Protein AF-A0A2J0KT29-F1 (afdb_monomer_lite)

pLDDT: mean 84.3, std 8.44, range [49.44, 92.12]

Secondary structure (DSSP, 8-state):
---HHHHHHHHHS-GGG-EEEEETT-TTTS-HHHHHHHHHTT-EEEEETT-TT---HHHHHHHHHHHHHTT-

Foldseek 3Di:
DPPPVVVVVLVVDDQVPAEAEAEDQQCPPCNPVNVVVSVVSVHHYHYDYPQHHDDDPSVVVVVVVVVVVVVD

Structure (mmCIF, N/CA/C/O backbone):
data_AF-A0A2J0KT29-F1
#
_entry.id   AF-A0A2J0KT29-F1
#
loop_
_atom_site.group_PDB
_atom_site.id
_atom_site.type_symbol
_atom_site.label_atom_id
_atom_site.label_alt_id
_atom_site.label_comp_id
_atom_site.label_asym_id
_atom_site.label_entity_id
_atom_site.label_seq_id
_atom_site.pdbx_PDB_ins_code
_atom_site.Cartn_x
_atom_site.Cartn_y
_atom_site.Cartn_z
_atom_site.occupancy
_atom_site.B_iso_or_equiv
_atom_site.auth_seq_id
_atom_site.auth_comp_id
_atom_site.auth_asym_id
_atom_site.auth_atom_id
_atom_site.pdbx_PDB_model_num
ATOM 1 N N . MET A 1 1 ? 1.918 -12.630 -12.890 1.00 49.44 1 MET A N 1
ATOM 2 C CA . MET A 1 1 ? 0.574 -13.186 -12.625 1.00 49.44 1 MET A CA 1
ATOM 3 C C . MET A 1 1 ? 0.409 -13.193 -11.116 1.00 49.44 1 MET A C 1
ATOM 5 O O . MET A 1 1 ? 1.233 -13.813 -10.455 1.00 49.44 1 MET A O 1
ATOM 9 N N . LEU A 1 2 ? -0.535 -12.427 -10.565 1.00 60.47 2 LEU A N 1
ATOM 10 C CA . LEU A 1 2 ? -0.830 -12.482 -9.128 1.00 60.47 2 LEU A CA 1
ATOM 11 C C . LEU A 1 2 ? -1.306 -13.904 -8.791 1.00 60.47 2 LEU A C 1
ATOM 13 O O . LEU A 1 2 ? -1.963 -14.540 -9.621 1.00 60.47 2 LEU A O 1
ATOM 17 N N . ARG A 1 3 ? -0.928 -14.443 -7.624 1.00 71.75 3 ARG A N 1
ATOM 18 C CA . ARG A 1 3 ? -1.409 -15.772 -7.209 1.00 71.75 3 ARG A CA 1
ATOM 19 C C . ARG A 1 3 ? -2.937 -15.748 -7.168 1.00 71.75 3 ARG A C 1
ATOM 21 O O . ARG A 1 3 ? -3.504 -14.779 -6.676 1.00 71.75 3 ARG A O 1
ATOM 28 N N . LYS A 1 4 ? -3.594 -16.815 -7.635 1.00 64.56 4 LYS A N 1
ATOM 29 C CA . LYS A 1 4 ? -5.066 -16.941 -7.598 1.00 64.56 4 LYS A CA 1
ATOM 30 C C . LYS A 1 4 ? -5.641 -16.718 -6.192 1.00 64.56 4 LYS A C 1
ATOM 32 O O . LYS A 1 4 ? -6.747 -16.209 -6.059 1.00 64.56 4 LYS A O 1
ATOM 37 N N . ASP A 1 5 ? -4.866 -17.043 -5.161 1.00 80.19 5 ASP A N 1
ATOM 38 C CA . ASP A 1 5 ? -5.263 -16.865 -3.763 1.00 80.19 5 ASP A CA 1
ATOM 39 C C . ASP A 1 5 ? -5.272 -15.395 -3.329 1.00 80.19 5 ASP A C 1
ATOM 41 O O . ASP A 1 5 ? -6.017 -15.034 -2.424 1.00 80.19 5 ASP A O 1
ATOM 45 N N . PHE A 1 6 ? -4.488 -14.534 -3.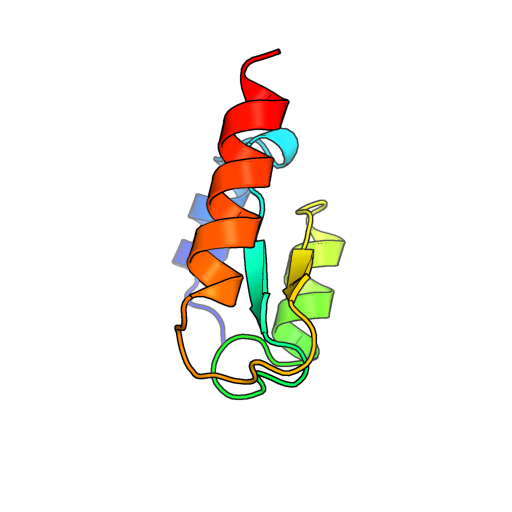989 1.00 78.31 6 PHE A N 1
ATOM 46 C CA . PHE A 1 6 ? -4.417 -13.112 -3.662 1.00 78.31 6 PHE A CA 1
ATOM 47 C C . PHE A 1 6 ? -5.771 -12.441 -3.865 1.00 78.31 6 PHE A C 1
ATOM 49 O O . PHE A 1 6 ? -6.261 -11.796 -2.950 1.00 78.31 6 PHE A O 1
ATOM 56 N N . ASP A 1 7 ? -6.416 -12.661 -5.014 1.00 81.50 7 ASP A N 1
ATOM 57 C CA . ASP A 1 7 ? -7.738 -12.096 -5.305 1.00 81.50 7 ASP A CA 1
ATOM 58 C C . ASP A 1 7 ? -8.791 -12.575 -4.307 1.00 81.50 7 ASP A C 1
ATOM 60 O O . ASP A 1 7 ? -9.638 -11.792 -3.878 1.00 81.50 7 ASP A O 1
ATOM 64 N N . LYS A 1 8 ? -8.723 -13.855 -3.924 1.00 84.94 8 LYS A N 1
ATOM 65 C CA . LYS A 1 8 ? -9.643 -14.450 -2.958 1.00 84.94 8 LYS A CA 1
ATOM 66 C C . LYS A 1 8 ? -9.505 -13.770 -1.594 1.00 84.94 8 LYS A C 1
ATOM 68 O O . LYS A 1 8 ? -10.477 -13.196 -1.115 1.00 84.94 8 LYS A O 1
ATOM 73 N N . ILE A 1 9 ? -8.285 -13.732 -1.054 1.00 83.69 9 ILE A N 1
ATOM 74 C CA . ILE A 1 9 ? -7.978 -13.091 0.232 1.00 83.69 9 ILE A CA 1
ATOM 75 C C . ILE A 1 9 ? -8.356 -11.614 0.196 1.00 83.69 9 ILE A C 1
ATOM 77 O O . ILE A 1 9 ? -8.991 -11.113 1.119 1.00 83.69 9 ILE A O 1
ATOM 81 N N . LEU A 1 10 ? -7.999 -10.914 -0.885 1.00 82.94 10 LEU A N 1
ATOM 82 C CA . LEU A 1 10 ? -8.309 -9.502 -1.016 1.00 82.94 10 LEU A CA 1
ATOM 83 C C . LEU A 1 10 ? -9.821 -9.304 -0.910 1.00 82.94 10 LEU A C 1
ATOM 85 O O . LEU A 1 10 ? -10.256 -8.443 -0.157 1.00 82.94 10 LEU A O 1
ATOM 89 N N . ASN A 1 11 ? -10.622 -10.070 -1.655 1.00 84.00 11 ASN A N 1
ATOM 90 C CA . ASN A 1 11 ? -12.082 -9.938 -1.681 1.00 84.00 11 ASN A CA 1
ATOM 91 C C . ASN A 1 11 ? -12.762 -10.262 -0.342 1.00 84.00 11 ASN A C 1
ATOM 93 O O . ASN A 1 11 ? -13.846 -9.744 -0.098 1.00 84.00 11 ASN A O 1
ATOM 97 N N . GLU A 1 12 ? -12.144 -11.076 0.513 1.00 89.06 12 GLU A N 1
ATOM 98 C CA . GLU A 1 12 ? -12.677 -11.414 1.840 1.00 89.06 12 GLU A CA 1
ATOM 99 C C . GLU A 1 12 ? -12.467 -10.295 2.872 1.00 89.06 12 GLU A C 1
ATOM 101 O O . GLU A 1 12 ? -13.207 -10.206 3.852 1.00 89.06 12 GLU A O 1
ATOM 106 N N . ILE A 1 13 ? -11.482 -9.420 2.659 1.00 87.31 13 ILE A N 1
ATOM 107 C CA . ILE A 1 13 ? -11.147 -8.357 3.606 1.00 87.31 13 ILE A CA 1
ATOM 108 C C . ILE A 1 13 ? -11.853 -7.047 3.203 1.00 87.31 13 ILE A C 1
ATOM 110 O O . ILE A 1 13 ? -11.714 -6.605 2.054 1.00 87.31 13 ILE A O 1
ATOM 114 N N . PRO A 1 14 ? -12.568 -6.380 4.134 1.00 87.75 14 PRO A N 1
ATOM 115 C CA . PRO A 1 14 ? -13.122 -5.048 3.905 1.00 87.75 14 PRO A CA 1
ATOM 116 C C . PRO A 1 14 ? -12.029 -4.053 3.493 1.00 87.75 14 PRO A C 1
ATOM 118 O O . PRO A 1 14 ? -10.989 -3.947 4.144 1.00 87.75 14 PRO A O 1
ATOM 121 N N . LYS A 1 15 ? -12.240 -3.351 2.377 1.00 87.50 15 LYS A N 1
ATOM 122 C CA . LYS A 1 15 ? -11.204 -2.530 1.722 1.00 87.50 15 LYS A CA 1
ATOM 123 C C . LYS A 1 15 ? -10.823 -1.302 2.535 1.00 87.50 15 LYS A C 1
ATOM 125 O O . LYS A 1 15 ? -9.667 -0.906 2.528 1.00 87.50 15 LYS A O 1
ATOM 130 N N . ASP A 1 16 ? -11.780 -0.778 3.290 1.00 86.44 16 ASP A N 1
ATOM 131 C CA . ASP A 1 16 ? -11.628 0.289 4.278 1.00 86.44 16 ASP A CA 1
ATOM 132 C C . ASP A 1 16 ? -10.666 -0.077 5.421 1.00 86.44 16 ASP A C 1
ATOM 134 O O . ASP A 1 16 ? -10.122 0.808 6.075 1.00 86.44 16 ASP A O 1
ATOM 138 N N . ARG A 1 17 ? -10.406 -1.374 5.639 1.00 86.00 17 ARG A N 1
ATOM 139 C CA . ARG A 1 17 ? -9.475 -1.873 6.664 1.00 86.00 17 ARG A CA 1
ATOM 140 C C . ARG A 1 17 ? -8.068 -2.143 6.141 1.00 86.00 17 ARG A C 1
ATOM 142 O O . ARG A 1 17 ? -7.214 -2.581 6.909 1.00 86.00 17 ARG A O 1
ATOM 149 N N . ILE A 1 18 ? -7.820 -1.929 4.849 1.00 88.81 18 ILE A N 1
ATOM 150 C CA . ILE A 1 18 ? -6.508 -2.137 4.238 1.00 88.81 18 ILE A CA 1
ATOM 151 C C . ILE A 1 18 ? -5.994 -0.808 3.706 1.00 88.81 18 ILE A C 1
ATOM 153 O O . ILE A 1 18 ? -6.606 -0.191 2.839 1.00 88.81 18 ILE A O 1
ATOM 157 N N . LYS A 1 19 ? -4.801 -0.430 4.157 1.00 89.62 19 LYS A N 1
ATOM 158 C CA . LYS A 1 19 ? -3.997 0.630 3.550 1.00 89.62 19 LYS A CA 1
ATOM 159 C C . LYS A 1 19 ? -2.675 0.015 3.106 1.00 89.62 19 LYS A C 1
ATOM 161 O O . LYS A 1 19 ? -2.031 -0.686 3.886 1.00 89.62 19 LYS A O 1
ATOM 166 N N . ILE A 1 20 ? -2.276 0.244 1.857 1.00 90.12 20 ILE A N 1
ATOM 167 C CA . ILE A 1 20 ? -0.954 -0.152 1.359 1.00 90.12 20 ILE A CA 1
ATOM 168 C C . ILE A 1 20 ? -0.028 1.051 1.457 1.00 90.12 20 ILE A C 1
ATOM 170 O O . ILE A 1 20 ? -0.349 2.124 0.962 1.00 90.12 20 ILE A O 1
ATOM 174 N N . ILE A 1 21 ? 1.137 0.864 2.069 1.00 90.06 21 ILE A N 1
ATOM 175 C CA . ILE A 1 21 ? 2.163 1.900 2.189 1.00 90.06 21 ILE A CA 1
ATOM 176 C C . ILE A 1 21 ? 3.358 1.453 1.357 1.00 90.06 21 ILE A C 1
ATOM 178 O O . ILE A 1 21 ? 3.877 0.356 1.554 1.00 90.06 21 ILE A O 1
ATOM 182 N N . CYS A 1 22 ? 3.789 2.291 0.421 1.00 90.69 22 CYS A N 1
ATOM 183 C CA . CYS A 1 22 ? 4.939 2.005 -0.432 1.00 90.69 22 CYS A CA 1
ATOM 184 C C . CYS A 1 22 ? 5.782 3.257 -0.651 1.00 90.69 22 CYS A C 1
ATOM 186 O O . CYS A 1 22 ? 5.310 4.383 -0.487 1.00 90.69 22 CYS A O 1
ATOM 188 N N . GLY A 1 23 ? 7.043 3.074 -1.023 1.00 89.19 23 GLY A N 1
ATOM 189 C CA . GLY A 1 23 ? 7.879 4.197 -1.401 1.00 89.19 23 GLY A CA 1
ATOM 190 C C . GLY A 1 23 ? 7.594 4.654 -2.825 1.00 89.19 23 GLY A C 1
ATOM 191 O O . GLY A 1 23 ? 7.248 3.870 -3.715 1.00 89.19 23 GLY A O 1
ATOM 192 N N . GLU A 1 24 ? 7.756 5.952 -3.050 1.00 85.69 24 GLU A N 1
ATOM 193 C CA . GLU A 1 24 ? 7.722 6.537 -4.383 1.00 85.69 24 GLU A CA 1
ATOM 194 C C . GLU A 1 24 ? 8.760 5.840 -5.275 1.00 85.69 24 GLU A C 1
ATOM 196 O O . GLU A 1 24 ? 9.931 5.739 -4.903 1.00 85.69 24 GLU A O 1
ATOM 201 N N . LYS A 1 25 ? 8.327 5.378 -6.457 1.00 77.81 25 LYS A N 1
ATOM 202 C CA . LYS A 1 25 ? 9.148 4.625 -7.425 1.00 77.81 25 LYS A CA 1
ATOM 203 C C . LYS A 1 25 ? 9.661 3.262 -6.928 1.00 77.81 25 LYS A C 1
ATOM 205 O O . LYS A 1 25 ? 10.632 2.747 -7.481 1.00 77.81 25 LYS A O 1
ATOM 210 N N . ASP A 1 26 ? 9.008 2.634 -5.946 1.00 78.94 26 ASP A N 1
ATOM 211 C CA . ASP A 1 26 ? 9.216 1.203 -5.684 1.00 78.94 26 ASP A CA 1
ATOM 212 C C . ASP A 1 26 ? 8.596 0.363 -6.813 1.00 78.94 26 ASP A C 1
ATOM 214 O O . ASP A 1 26 ? 7.443 -0.062 -6.752 1.00 78.94 26 ASP A O 1
ATOM 218 N N 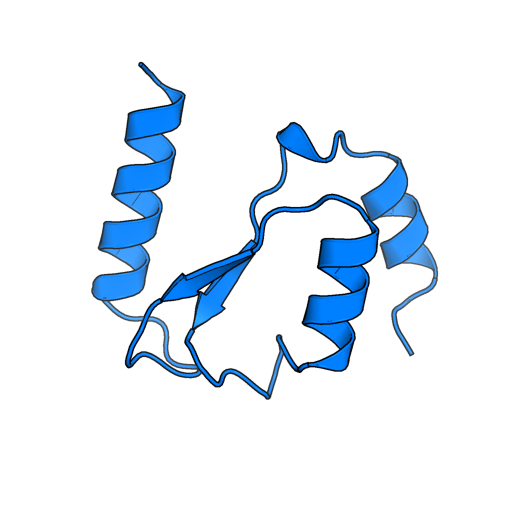. PHE A 1 27 ? 9.374 0.144 -7.871 1.00 76.50 27 PHE A N 1
ATOM 219 C CA . PHE A 1 27 ? 8.981 -0.687 -9.007 1.00 76.50 27 PHE A CA 1
ATOM 220 C C . PHE A 1 27 ? 9.223 -2.182 -8.780 1.00 76.50 27 PHE A C 1
ATOM 222 O O . PHE A 1 27 ? 8.891 -2.978 -9.656 1.00 76.50 27 PHE A O 1
ATOM 229 N N . PHE A 1 28 ? 9.824 -2.574 -7.651 1.00 75.50 28 PHE A N 1
ATOM 230 C CA . PHE A 1 28 ? 10.197 -3.965 -7.416 1.00 75.50 28 PHE A CA 1
ATOM 231 C C . PHE A 1 28 ? 8.997 -4.774 -6.921 1.00 75.50 28 PHE A C 1
ATOM 233 O O . PHE A 1 28 ? 8.698 -5.832 -7.473 1.00 75.50 28 PHE A O 1
ATOM 240 N N . TYR A 1 29 ? 8.269 -4.249 -5.930 1.00 73.25 29 TYR A N 1
ATOM 241 C CA . TYR A 1 29 ? 7.057 -4.896 -5.407 1.00 73.25 29 TYR A CA 1
ATOM 242 C C . TYR A 1 29 ? 5.770 -4.121 -5.694 1.00 73.25 29 TYR A C 1
ATOM 244 O O . TYR A 1 29 ? 4.706 -4.733 -5.770 1.00 73.25 29 TYR A O 1
ATOM 252 N N . CYS A 1 30 ? 5.848 -2.799 -5.872 1.00 81.69 30 CYS A N 1
ATOM 253 C CA . CYS A 1 30 ? 4.684 -1.926 -6.040 1.00 81.69 30 CYS A CA 1
ATOM 254 C C . CYS A 1 30 ? 4.697 -1.215 -7.397 1.00 81.69 30 CYS A C 1
ATOM 256 O O . CYS A 1 30 ? 4.526 0.004 -7.471 1.00 81.69 30 CYS A O 1
ATOM 258 N N . ASP A 1 31 ? 4.896 -1.974 -8.475 1.00 85.81 31 ASP A N 1
ATOM 259 C CA . ASP A 1 31 ? 4.900 -1.438 -9.835 1.00 85.81 31 ASP A CA 1
ATOM 260 C C . ASP A 1 31 ? 3.552 -0.798 -10.234 1.00 85.81 31 ASP A C 1
ATOM 262 O O . ASP A 1 31 ? 2.527 -0.909 -9.553 1.00 85.81 31 ASP A O 1
ATOM 266 N N . GLU A 1 32 ? 3.531 -0.103 -11.373 1.00 87.12 32 GLU A N 1
ATOM 267 C CA . GLU A 1 32 ? 2.327 0.595 -11.839 1.00 87.12 32 GLU A CA 1
ATOM 268 C C . GLU A 1 32 ? 1.128 -0.353 -12.025 1.00 87.12 32 GLU A C 1
ATOM 270 O O . GLU A 1 32 ? -0.014 0.020 -11.742 1.00 87.12 32 GLU A O 1
ATOM 275 N N . LYS A 1 33 ? 1.373 -1.593 -12.468 1.00 88.38 33 LYS A N 1
ATOM 276 C CA . LYS A 1 33 ? 0.313 -2.587 -12.671 1.00 88.38 33 LYS A CA 1
ATOM 277 C C . LYS A 1 33 ? -0.315 -2.991 -11.344 1.00 88.38 33 LYS A C 1
ATOM 279 O O . LYS A 1 33 ? -1.541 -3.034 -11.251 1.00 88.38 33 LYS A O 1
ATOM 284 N N . PHE A 1 34 ? 0.502 -3.250 -10.327 1.00 87.44 34 PHE A N 1
ATOM 285 C CA . PHE A 1 34 ? 0.038 -3.551 -8.981 1.00 87.44 34 PHE A CA 1
ATOM 286 C C . PHE A 1 34 ? -0.752 -2.384 -8.389 1.00 87.44 34 PHE A C 1
ATOM 288 O O . PHE A 1 34 ? -1.857 -2.588 -7.889 1.00 87.44 34 PHE A O 1
ATOM 295 N N . ARG A 1 35 ? -0.245 -1.152 -8.517 1.00 88.50 35 ARG A N 1
ATOM 296 C CA . ARG A 1 35 ? -0.920 0.052 -8.007 1.00 88.50 35 ARG A CA 1
ATOM 297 C C . ARG A 1 35 ? -2.301 0.237 -8.624 1.00 88.50 35 ARG A C 1
ATOM 299 O O . ARG A 1 35 ? -3.285 0.353 -7.898 1.00 88.50 35 ARG A O 1
ATOM 306 N N . LYS A 1 36 ? -2.388 0.177 -9.957 1.00 89.75 36 LYS A N 1
ATOM 307 C CA . LYS A 1 36 ? -3.664 0.258 -10.684 1.00 89.75 36 LYS A CA 1
ATOM 308 C C . LYS A 1 36 ? -4.617 -0.858 -10.266 1.00 89.75 36 LYS A C 1
ATOM 310 O O . LYS A 1 36 ? -5.801 -0.606 -10.056 1.00 89.75 36 LYS A O 1
ATOM 315 N N . TYR A 1 37 ? -4.104 -2.079 -10.117 1.00 88.38 37 TYR A N 1
ATOM 316 C CA . TYR A 1 37 ? -4.897 -3.219 -9.671 1.00 88.38 37 TYR A CA 1
ATOM 317 C C . TYR A 1 37 ? -5.486 -2.983 -8.271 1.00 88.38 37 TYR A C 1
ATOM 319 O O . TYR A 1 37 ? -6.699 -3.063 -8.100 1.00 88.38 37 TYR A O 1
ATOM 327 N N . VAL A 1 38 ? -4.664 -2.630 -7.286 1.00 89.12 38 VAL A N 1
ATOM 328 C CA . VAL A 1 38 ? -5.092 -2.405 -5.896 1.00 89.12 38 VAL A CA 1
ATOM 329 C C . VAL A 1 38 ? -6.071 -1.232 -5.788 1.00 89.12 38 VAL A C 1
ATOM 331 O O . VAL A 1 38 ? -7.120 -1.368 -5.158 1.00 89.12 38 VAL A O 1
ATOM 334 N N . GLN A 1 39 ? -5.796 -0.118 -6.471 1.00 89.69 39 GLN A N 1
ATOM 335 C CA . GLN A 1 39 ? -6.704 1.033 -6.516 1.00 89.69 39 GLN A CA 1
ATOM 336 C C . GLN A 1 39 ? -8.052 0.672 -7.152 1.00 89.69 39 GLN A C 1
ATOM 338 O O . GLN A 1 39 ? -9.095 1.071 -6.640 1.00 89.69 39 GLN A O 1
ATOM 343 N N . SER A 1 40 ? -8.065 -0.153 -8.210 1.00 90.25 40 SER A N 1
ATOM 344 C CA . SER A 1 40 ? -9.315 -0.638 -8.821 1.00 90.25 40 SER A CA 1
ATOM 345 C C . SER A 1 40 ? -10.164 -1.496 -7.874 1.00 90.25 40 SER A C 1
ATOM 347 O O . SER A 1 40 ? -11.363 -1.660 -8.089 1.00 90.25 40 SER A O 1
ATOM 349 N N . LYS A 1 41 ? -9.555 -2.037 -6.811 1.00 88.19 41 LYS A N 1
ATOM 350 C CA . LYS A 1 41 ? -10.230 -2.794 -5.751 1.00 88.19 41 LYS A CA 1
ATOM 351 C C . LYS A 1 41 ? -10.681 -1.917 -4.581 1.00 88.19 41 LYS A C 1
ATOM 353 O O . LYS A 1 41 ? -11.168 -2.471 -3.600 1.00 88.19 41 LYS A O 1
ATOM 358 N N . GLY A 1 42 ? -10.526 -0.595 -4.677 1.00 90.19 42 GLY A N 1
ATOM 359 C CA . GLY A 1 42 ? -10.928 0.360 -3.642 1.00 90.19 42 GLY A CA 1
ATOM 360 C C . GLY A 1 42 ? -9.994 0.401 -2.432 1.00 90.19 42 GLY A C 1
ATOM 361 O O . GLY A 1 42 ? -10.416 0.834 -1.368 1.00 90.19 42 GLY A O 1
ATOM 362 N N . ILE A 1 43 ? -8.756 -0.080 -2.571 1.00 91.50 43 ILE A N 1
ATOM 363 C CA . ILE A 1 43 ? -7.754 -0.049 -1.500 1.00 91.50 43 ILE A CA 1
ATOM 364 C C . ILE A 1 43 ? -6.921 1.225 -1.633 1.00 91.50 43 ILE A C 1
ATOM 366 O O . ILE A 1 43 ? -6.443 1.560 -2.721 1.00 91.50 43 ILE A O 1
ATOM 370 N N . GLU A 1 44 ? -6.730 1.914 -0.512 1.00 90.69 44 GLU A N 1
ATOM 371 C CA . GLU A 1 44 ? -5.911 3.121 -0.430 1.00 90.69 44 GLU A CA 1
ATOM 372 C C . GLU A 1 44 ? -4.418 2.776 -0.534 1.00 90.69 44 GLU A C 1
ATOM 374 O O . GLU A 1 44 ? -3.928 1.850 0.120 1.00 90.69 44 GLU A O 1
ATOM 379 N N . ILE A 1 45 ? -3.687 3.540 -1.351 1.00 90.88 45 ILE A N 1
ATOM 380 C CA . ILE A 1 45 ? -2.229 3.452 -1.463 1.00 90.88 45 ILE A CA 1
ATOM 381 C C . ILE A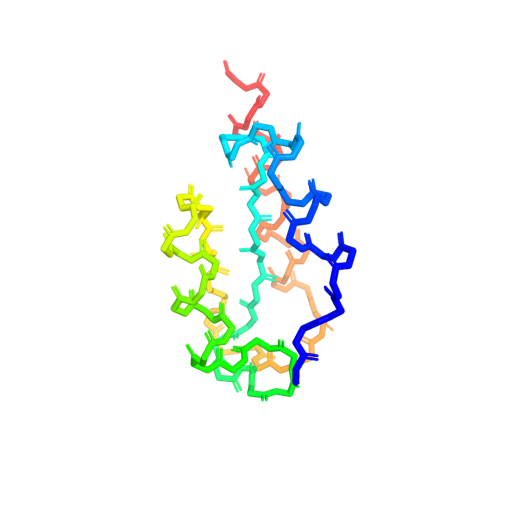 1 45 ? -1.625 4.778 -1.019 1.00 90.88 45 ILE A C 1
ATOM 383 O O . ILE A 1 45 ? -1.920 5.825 -1.595 1.00 90.88 45 ILE A O 1
ATOM 387 N N . LEU A 1 46 ? -0.747 4.712 -0.025 1.00 89.75 46 LEU A N 1
ATOM 388 C CA . LEU A 1 46 ? -0.000 5.838 0.506 1.00 89.75 46 LEU A CA 1
ATOM 389 C C . LEU A 1 46 ? 1.449 5.748 0.038 1.00 89.75 46 LEU A C 1
ATOM 391 O O . LEU A 1 46 ? 2.168 4.792 0.339 1.00 89.75 46 LEU A O 1
ATOM 395 N N . GLU A 1 47 ? 1.871 6.758 -0.717 1.00 90.06 47 GLU A N 1
ATOM 396 C CA . GLU A 1 47 ? 3.230 6.851 -1.235 1.00 90.06 47 GLU A CA 1
ATOM 397 C C . GLU A 1 47 ? 4.104 7.753 -0.373 1.00 90.06 47 GLU A C 1
ATOM 399 O O . GLU A 1 47 ? 3.848 8.950 -0.220 1.00 90.06 47 GLU A O 1
ATOM 404 N N . ILE A 1 48 ? 5.192 7.189 0.140 1.00 89.94 48 ILE A N 1
ATOM 405 C CA . ILE A 1 48 ? 6.194 7.943 0.883 1.00 89.94 48 ILE A CA 1
ATOM 406 C C . ILE A 1 48 ? 7.225 8.490 -0.103 1.00 89.94 48 ILE A C 1
ATOM 408 O O . ILE A 1 48 ? 7.873 7.751 -0.845 1.00 89.94 48 ILE A O 1
ATOM 412 N N . LYS A 1 49 ? 7.401 9.812 -0.108 1.00 87.88 49 LYS A N 1
ATOM 413 C CA . LYS A 1 49 ? 8.314 10.495 -1.035 1.00 87.88 49 LYS A CA 1
ATOM 414 C C . LYS A 1 49 ? 9.782 10.279 -0.669 1.00 87.88 49 LYS A C 1
ATOM 416 O O . LYS A 1 49 ? 10.164 10.371 0.505 1.00 87.88 49 LYS A O 1
ATOM 421 N N . ASN A 1 50 ? 10.631 10.128 -1.689 1.00 85.12 50 ASN A N 1
ATOM 422 C CA . ASN A 1 50 ? 12.089 10.008 -1.547 1.00 85.12 50 ASN A CA 1
ATOM 423 C C . ASN A 1 50 ? 12.543 8.849 -0.634 1.00 85.12 50 ASN A C 1
ATOM 425 O O . ASN A 1 50 ? 13.402 9.059 0.229 1.00 85.12 50 ASN A O 1
ATOM 429 N N . VAL A 1 51 ? 11.935 7.665 -0.769 1.00 83.31 51 VAL A N 1
ATOM 430 C CA . VAL A 1 51 ? 12.362 6.449 -0.044 1.00 83.31 51 VAL A CA 1
ATOM 431 C C . VAL A 1 51 ? 12.486 5.192 -0.907 1.00 83.31 51 VAL A C 1
ATOM 433 O O . VAL A 1 51 ? 13.152 4.262 -0.472 1.00 83.31 51 VAL A O 1
ATOM 436 N N . GLY A 1 52 ? 11.960 5.174 -2.139 1.00 82.94 52 GLY A N 1
ATOM 437 C CA . GLY A 1 52 ? 12.167 4.049 -3.057 1.00 82.94 52 GLY A CA 1
ATOM 438 C C . GLY A 1 52 ? 11.769 2.709 -2.436 1.00 82.94 52 GLY A C 1
ATOM 439 O O . GLY A 1 52 ? 10.715 2.603 -1.818 1.00 82.94 52 GLY A O 1
ATOM 440 N N . HIS A 1 53 ? 12.626 1.703 -2.586 1.00 81.81 53 HIS A N 1
ATOM 441 C CA . HIS A 1 53 ? 12.403 0.364 -2.039 1.00 81.81 53 HIS A CA 1
ATOM 442 C C . HIS A 1 53 ? 12.954 0.176 -0.604 1.00 81.81 53 HIS A C 1
ATOM 444 O O . HIS A 1 53 ? 12.676 -0.827 0.049 1.00 81.81 53 HIS A O 1
ATOM 450 N N . ASP A 1 54 ? 13.726 1.132 -0.080 1.00 83.62 54 ASP A N 1
ATOM 451 C CA . ASP A 1 54 ? 14.431 0.976 1.195 1.00 83.62 54 ASP A CA 1
ATOM 452 C C . ASP A 1 54 ? 13.567 1.375 2.396 1.00 83.62 54 ASP A C 1
ATOM 454 O O . ASP A 1 54 ? 13.208 2.547 2.577 1.00 83.62 54 ASP A O 1
ATOM 458 N N . TRP A 1 55 ? 13.307 0.411 3.286 1.00 85.06 55 TRP A N 1
ATOM 459 C CA . TRP A 1 55 ? 12.692 0.696 4.581 1.00 85.06 55 TRP A CA 1
ATOM 460 C C . TRP A 1 55 ? 13.606 1.591 5.420 1.00 85.06 55 TRP A C 1
ATOM 462 O O . TRP A 1 55 ? 14.780 1.293 5.639 1.00 85.06 55 TRP A O 1
ATOM 472 N N . ASN A 1 56 ? 13.069 2.699 5.925 1.00 88.12 56 ASN A N 1
ATOM 473 C CA . ASN A 1 56 ? 13.826 3.655 6.726 1.00 88.12 56 ASN A CA 1
ATOM 474 C C . ASN A 1 56 ? 12.918 4.422 7.693 1.00 88.12 56 ASN A C 1
ATOM 476 O O . ASN A 1 56 ? 11.697 4.304 7.656 1.00 88.12 56 ASN A O 1
ATOM 480 N N . LYS A 1 57 ? 13.520 5.297 8.506 1.00 90.88 57 LYS A N 1
ATOM 481 C CA . LYS A 1 57 ? 12.821 6.082 9.537 1.00 90.88 57 LYS A CA 1
ATOM 482 C C . LYS A 1 57 ? 11.641 6.922 9.029 1.00 90.88 57 LYS A C 1
ATOM 484 O O . LYS A 1 57 ? 10.831 7.358 9.841 1.00 90.88 57 LYS A O 1
ATOM 489 N N . LYS A 1 58 ? 11.546 7.227 7.729 1.00 88.81 58 LYS A N 1
ATOM 490 C CA . LYS A 1 58 ? 10.359 7.902 7.181 1.00 88.81 58 LYS A CA 1
ATOM 491 C C . LYS A 1 58 ? 9.168 6.949 7.090 1.00 88.81 58 LYS A C 1
ATOM 493 O O . LYS A 1 58 ? 8.072 7.394 7.399 1.00 88.81 58 LYS A O 1
ATOM 498 N N . PHE A 1 59 ? 9.373 5.675 6.736 1.00 89.75 59 PHE A N 1
ATOM 499 C CA . PHE A 1 59 ? 8.316 4.659 6.816 1.00 89.75 59 PHE A CA 1
ATOM 500 C C . PHE A 1 59 ? 7.773 4.564 8.233 1.00 89.75 59 PHE A C 1
ATOM 502 O O . PHE A 1 59 ? 6.572 4.727 8.419 1.00 89.75 59 PHE A O 1
ATOM 509 N N . ASP A 1 60 ? 8.659 4.418 9.220 1.00 91.56 60 ASP A N 1
ATOM 510 C CA . ASP A 1 60 ? 8.262 4.308 10.627 1.00 91.56 60 ASP A CA 1
ATOM 511 C C . ASP A 1 60 ? 7.382 5.494 11.054 1.00 91.56 60 ASP A C 1
ATOM 513 O O . ASP A 1 60 ? 6.299 5.305 11.602 1.00 91.56 60 ASP A O 1
ATOM 517 N N . LYS A 1 61 ? 7.803 6.721 10.718 1.00 90.75 61 LYS A N 1
ATOM 518 C CA . LYS A 1 61 ? 7.059 7.948 11.042 1.00 90.75 61 LYS A CA 1
ATOM 519 C C . LYS A 1 61 ? 5.702 8.040 10.349 1.00 90.75 61 LYS A C 1
ATOM 521 O O . LYS A 1 61 ? 4.743 8.494 10.965 1.00 90.75 61 LYS A O 1
ATOM 526 N N . GLU A 1 62 ? 5.612 7.687 9.069 1.00 90.06 62 GLU A N 1
ATOM 527 C CA . GLU A 1 62 ? 4.336 7.749 8.347 1.00 90.06 62 GLU A CA 1
ATOM 528 C C . GLU A 1 62 ? 3.370 6.664 8.834 1.00 90.06 62 GLU A C 1
ATOM 530 O O . GLU A 1 62 ? 2.194 6.948 9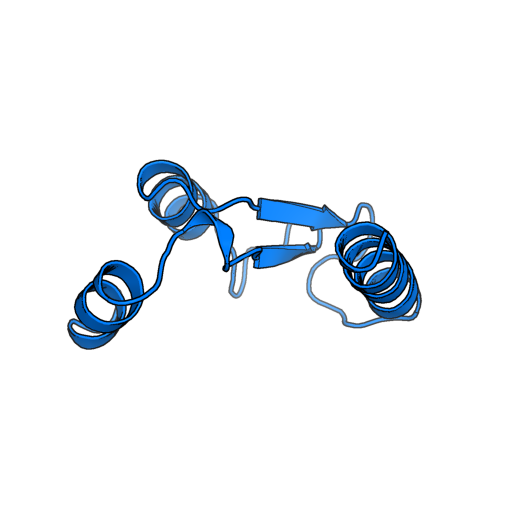.045 1.00 90.06 62 GLU A O 1
ATOM 535 N N . ILE A 1 63 ? 3.871 5.457 9.108 1.00 90.12 63 ILE A N 1
ATOM 536 C CA . ILE A 1 63 ? 3.083 4.365 9.692 1.00 90.12 63 ILE A CA 1
ATOM 537 C C . ILE A 1 63 ? 2.545 4.765 11.066 1.00 90.12 63 ILE A C 1
ATOM 539 O O . ILE A 1 63 ? 1.358 4.592 11.331 1.00 90.12 63 ILE A O 1
ATOM 543 N N . GLU A 1 64 ? 3.385 5.349 11.921 1.00 92.12 64 GLU A N 1
ATOM 544 C CA . GLU A 1 64 ? 2.980 5.801 13.253 1.00 92.12 64 GLU A CA 1
ATOM 545 C C . GLU A 1 64 ? 1.855 6.846 13.187 1.00 92.12 64 GLU A C 1
ATOM 547 O O . GLU A 1 64 ? 0.868 6.739 13.914 1.00 92.12 64 GLU A O 1
ATOM 552 N N . LYS A 1 65 ? 1.947 7.819 12.269 1.00 89.88 65 LYS A N 1
ATOM 553 C CA . LYS A 1 65 ? 0.882 8.814 12.053 1.00 89.88 65 LYS A CA 1
ATOM 554 C C . LYS A 1 65 ? -0.436 8.167 11.647 1.00 89.88 65 LYS A C 1
ATOM 556 O O . LYS A 1 65 ? -1.482 8.581 12.137 1.00 89.88 65 LYS A O 1
ATOM 561 N N . ILE A 1 66 ? -0.392 7.181 10.752 1.00 87.12 66 ILE A N 1
ATOM 562 C CA . ILE A 1 66 ? -1.590 6.479 10.277 1.00 87.12 66 ILE A CA 1
ATOM 563 C C . ILE A 1 66 ? -2.239 5.722 11.437 1.00 87.12 66 ILE A C 1
ATOM 565 O O . ILE A 1 66 ? -3.432 5.884 11.675 1.00 87.12 66 ILE A O 1
ATOM 569 N N . ILE A 1 67 ? -1.442 4.965 12.198 1.00 87.44 67 ILE A N 1
ATOM 570 C CA . ILE A 1 67 ? -1.925 4.194 13.351 1.00 87.44 67 ILE A CA 1
ATOM 571 C C . ILE A 1 67 ? -2.539 5.111 14.411 1.00 87.44 67 ILE A C 1
ATOM 573 O O . ILE A 1 67 ? -3.572 4.770 14.981 1.00 87.44 67 ILE A O 1
ATOM 577 N N . ASN A 1 68 ? -1.915 6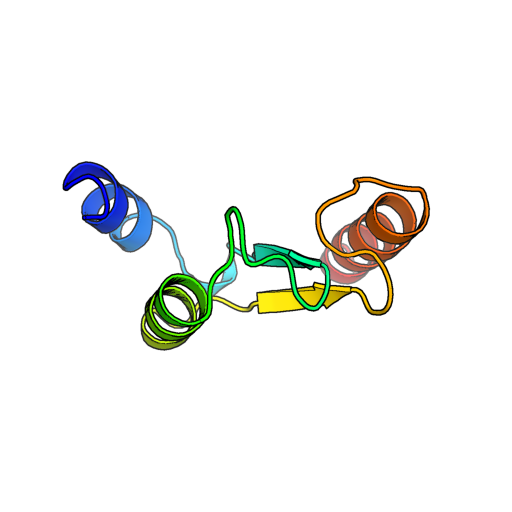.255 14.692 1.00 89.19 68 ASN A N 1
ATOM 578 C CA . ASN A 1 68 ? -2.416 7.180 15.704 1.00 89.19 68 ASN A CA 1
ATOM 579 C C . ASN A 1 68 ? -3.684 7.909 15.244 1.00 89.19 68 ASN A C 1
ATOM 581 O O . ASN A 1 68 ? -4.600 8.051 16.043 1.00 89.19 68 ASN A O 1
ATOM 585 N N . LYS A 1 69 ? -3.780 8.286 13.963 1.00 79.81 69 LYS A N 1
ATOM 586 C CA . LYS A 1 69 ? -4.979 8.920 13.394 1.00 79.81 69 LYS A CA 1
ATOM 587 C C . LYS A 1 69 ? -6.200 7.995 13.399 1.00 79.81 69 LYS A C 1
ATOM 589 O O . LYS A 1 69 ? -7.307 8.469 13.597 1.00 79.81 69 LYS A O 1
ATOM 594 N N . ASP A 1 70 ? -6.015 6.692 13.178 1.00 70.50 70 ASP A N 1
ATOM 595 C CA . ASP A 1 70 ? -7.118 5.714 13.210 1.00 70.50 70 ASP A CA 1
ATOM 596 C C . ASP A 1 70 ? -7.589 5.380 14.650 1.00 70.50 70 ASP A C 1
ATOM 598 O O . ASP A 1 70 ? -8.538 4.616 14.824 1.00 70.50 70 ASP A O 1
ATOM 602 N N . ARG A 1 71 ? -6.924 5.908 15.692 1.00 67.94 71 ARG A N 1
ATOM 603 C CA . ARG A 1 71 ? -7.306 5.732 17.109 1.00 67.94 71 ARG A CA 1
ATOM 604 C C . ARG A 1 71 ? -8.098 6.906 1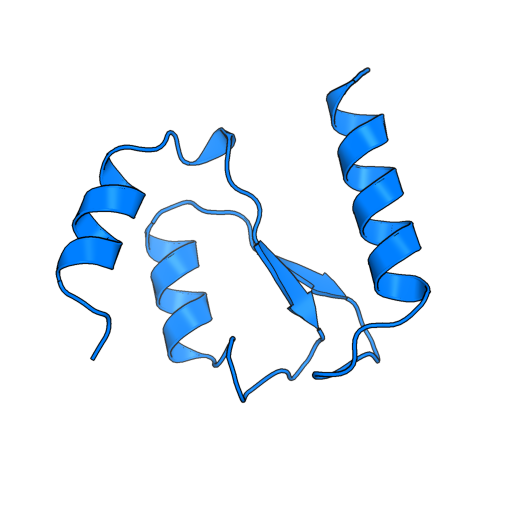7.692 1.00 67.94 71 ARG A C 1
ATOM 606 O O . ARG A 1 71 ? -8.596 6.768 18.809 1.00 67.94 71 ARG A O 1
ATOM 613 N N . GLU A 1 72 ? -8.157 8.028 16.981 1.00 56.31 72 GLU A N 1
ATOM 614 C CA . GLU A 1 72 ? -8.933 9.226 17.336 1.00 56.31 72 GLU A CA 1
ATOM 615 C C . GLU A 1 72 ? -10.363 9.133 16.789 1.00 56.31 72 GLU A C 1
ATOM 617 O O . GLU A 1 72 ? -11.291 9.525 17.532 1.00 56.31 72 GLU A O 1
#

Radius of gyration: 13.14 Å; chains: 1; bounding box: 28×27×30 Å

Sequence (72 aa):
MLRKDFDKILNEIPKDRIKIICGEKDFFYCDEKFRKYVQSKGIEILEIKNVGHDWNKKFDKEIEKIINKDRE